Protein AF-A0A2N1UHH5-F1 (afdb_monomer_lite)

Foldseek 3Di:
DDDDLLPQWDWDDPDPFKIWIKHQLLSCVVVVVCVGPNNPCVNRVPDDNRDMGTDDIDGPVVRPD

Structure (mmCIF, N/CA/C/O backbone):
data_AF-A0A2N1UHH5-F1
#
_entry.id   AF-A0A2N1UHH5-F1
#
loop_
_atom_site.group_PDB
_atom_site.id
_atom_site.type_symbol
_atom_site.label_atom_id
_atom_site.label_alt_id
_atom_si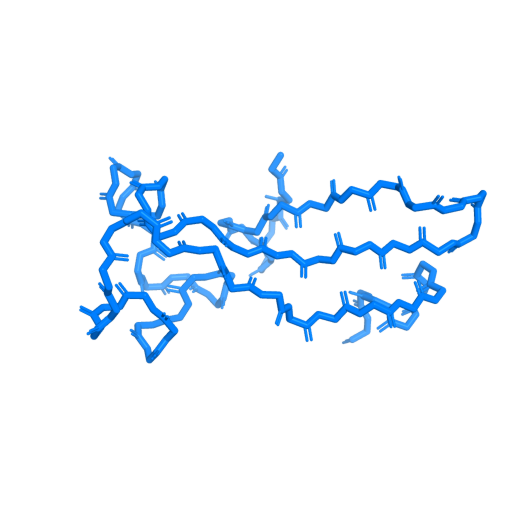te.label_comp_id
_atom_site.label_asym_id
_atom_site.label_entity_id
_atom_site.label_seq_id
_atom_site.pdbx_PDB_ins_code
_atom_site.Cartn_x
_atom_site.Cartn_y
_atom_site.Cartn_z
_atom_site.occupancy
_atom_site.B_iso_or_equiv
_atom_site.auth_seq_id
_atom_site.auth_comp_id
_atom_site.auth_asym_id
_atom_site.auth_atom_id
_atom_site.pdbx_PDB_model_num
ATOM 1 N N . MET A 1 1 ? 8.956 6.146 5.729 1.00 68.00 1 MET A N 1
ATOM 2 C CA . MET A 1 1 ? 7.812 6.531 4.877 1.00 68.00 1 MET A CA 1
ATOM 3 C C . MET A 1 1 ? 8.388 7.008 3.567 1.00 68.00 1 MET A C 1
ATOM 5 O O . MET A 1 1 ? 9.424 7.663 3.611 1.00 68.00 1 MET A O 1
ATOM 9 N N . LEU A 1 2 ? 7.785 6.623 2.448 1.00 77.81 2 LEU A N 1
ATOM 10 C CA . LEU A 1 2 ? 8.244 7.054 1.131 1.00 77.81 2 LEU A CA 1
ATOM 11 C C . LEU A 1 2 ? 7.940 8.546 0.907 1.00 77.81 2 LEU A C 1
ATOM 13 O O . LEU A 1 2 ? 7.137 9.144 1.629 1.00 77.81 2 LEU A O 1
ATOM 17 N N . VAL A 1 3 ? 8.644 9.150 -0.047 1.00 80.19 3 VAL A N 1
ATOM 18 C CA . VAL A 1 3 ? 8.584 10.583 -0.378 1.00 80.19 3 VAL A CA 1
ATOM 19 C C . VAL A 1 3 ? 8.028 10.782 -1.791 1.00 80.19 3 VAL A C 1
ATOM 21 O O . VAL A 1 3 ? 7.887 9.816 -2.536 1.00 80.19 3 VAL A O 1
ATOM 24 N N . GLY A 1 4 ? 7.702 12.025 -2.156 1.00 81.25 4 GLY A N 1
ATOM 25 C CA . GLY A 1 4 ? 7.155 12.345 -3.480 1.00 81.25 4 GLY A CA 1
ATOM 26 C C . GLY A 1 4 ? 5.746 11.785 -3.687 1.00 81.25 4 GLY A C 1
ATOM 27 O O . GLY A 1 4 ? 4.917 11.844 -2.778 1.00 81.25 4 GLY A O 1
ATOM 28 N N . GLU A 1 5 ? 5.481 11.231 -4.868 1.00 75.00 5 GLU A N 1
ATOM 29 C CA . GLU A 1 5 ? 4.170 10.679 -5.249 1.00 75.00 5 GLU A CA 1
ATOM 30 C C . GLU A 1 5 ? 3.779 9.441 -4.425 1.00 75.00 5 GLU A C 1
ATOM 32 O O . GLU A 1 5 ? 2.602 9.192 -4.177 1.00 75.00 5 GLU A O 1
ATOM 37 N N . LEU A 1 6 ? 4.767 8.730 -3.873 1.00 78.31 6 LEU A N 1
ATOM 38 C CA . LEU A 1 6 ? 4.573 7.557 -3.013 1.00 78.31 6 LEU A CA 1
ATOM 39 C C . LEU A 1 6 ? 4.345 7.919 -1.535 1.00 78.31 6 LEU A C 1
ATOM 41 O O . LEU A 1 6 ? 4.352 7.055 -0.652 1.00 78.31 6 LEU A O 1
ATOM 45 N N . LYS A 1 7 ? 4.176 9.203 -1.215 1.00 82.06 7 LYS A N 1
ATOM 46 C CA . LYS A 1 7 ? 3.976 9.660 0.163 1.00 82.06 7 LYS A CA 1
ATOM 47 C C . LYS A 1 7 ? 2.721 9.024 0.772 1.00 82.06 7 LYS A C 1
ATOM 49 O O . LYS A 1 7 ? 1.648 9.020 0.182 1.00 82.06 7 LYS A O 1
ATOM 54 N N . GLY A 1 8 ? 2.872 8.497 1.987 1.00 80.12 8 GLY A N 1
ATOM 55 C CA . GLY A 1 8 ? 1.846 7.702 2.676 1.00 80.12 8 GLY A CA 1
ATOM 56 C C . GLY A 1 8 ? 2.139 6.201 2.677 1.00 80.12 8 GLY A C 1
ATOM 57 O O . GLY A 1 8 ? 1.703 5.505 3.591 1.00 80.12 8 GLY A O 1
ATOM 58 N N . LEU A 1 9 ? 2.982 5.728 1.754 1.00 85.81 9 LEU A N 1
ATOM 59 C CA . LEU A 1 9 ? 3.421 4.338 1.708 1.00 85.81 9 LEU A CA 1
ATOM 60 C C . LEU A 1 9 ? 4.598 4.050 2.636 1.00 85.81 9 LEU A C 1
ATOM 62 O O . LEU A 1 9 ? 5.461 4.888 2.948 1.00 85.81 9 LEU A O 1
ATOM 66 N N . ARG A 1 10 ? 4.644 2.791 3.051 1.00 87.94 10 ARG A N 1
ATOM 67 C CA . ARG A 1 10 ? 5.749 2.154 3.749 1.00 87.94 10 ARG A CA 1
ATOM 68 C C . ARG A 1 10 ? 6.408 1.174 2.789 1.00 87.94 10 ARG A C 1
ATOM 70 O O . ARG A 1 10 ? 5.750 0.542 1.973 1.00 87.94 10 ARG A O 1
ATOM 77 N N . SER A 1 11 ? 7.720 1.052 2.918 1.00 88.88 11 SER A N 1
ATOM 78 C CA . SER A 1 11 ? 8.501 0.035 2.229 1.00 88.88 11 SER A CA 1
ATOM 79 C C . SER A 1 11 ? 9.316 -0.716 3.264 1.00 88.88 11 SER A C 1
ATOM 81 O O . SER A 1 11 ? 9.981 -0.095 4.099 1.00 88.88 11 SER A O 1
ATOM 83 N N . ALA A 1 12 ? 9.253 -2.039 3.212 1.00 90.44 12 ALA A N 1
ATOM 84 C CA . ALA A 1 12 ? 10.113 -2.928 3.968 1.00 90.44 12 ALA A CA 1
ATOM 85 C C . ALA A 1 12 ? 11.038 -3.676 3.010 1.00 90.44 12 ALA A C 1
ATOM 87 O O . ALA A 1 12 ? 10.661 -4.060 1.902 1.00 90.44 12 ALA A O 1
ATOM 88 N N . ARG A 1 13 ? 12.280 -3.877 3.444 1.00 90.44 13 ARG A N 1
ATOM 89 C CA . ARG A 1 13 ? 13.207 -4.772 2.760 1.00 90.44 13 ARG A CA 1
ATOM 90 C C . ARG A 1 13 ? 12.843 -6.204 3.149 1.00 90.44 13 ARG A C 1
ATOM 92 O O . ARG A 1 13 ? 12.884 -6.515 4.334 1.00 90.44 13 ARG A O 1
ATOM 99 N N . PHE A 1 14 ? 12.507 -7.040 2.170 1.00 86.25 14 PHE A N 1
ATOM 100 C CA . PHE A 1 14 ? 12.256 -8.466 2.404 1.00 86.25 14 PHE A CA 1
ATOM 101 C C . PHE A 1 14 ? 13.514 -9.293 2.117 1.00 86.25 14 PHE A C 1
ATOM 103 O O . PHE A 1 14 ? 13.913 -10.124 2.924 1.00 86.25 14 PHE A O 1
ATOM 110 N N . THR A 1 15 ? 14.210 -8.987 1.017 1.00 89.06 15 THR A N 1
ATOM 111 C CA . THR A 1 15 ? 15.540 -9.533 0.697 1.00 89.06 15 THR A CA 1
ATOM 112 C C . THR A 1 15 ? 16.490 -8.408 0.276 1.00 89.06 15 THR A C 1
ATOM 114 O O . THR A 1 15 ? 16.132 -7.232 0.307 1.00 89.06 15 THR A O 1
ATOM 117 N N . LYS A 1 16 ? 17.725 -8.738 -0.126 1.00 83.06 16 LYS A N 1
ATOM 118 C CA . LYS A 1 16 ? 18.692 -7.742 -0.623 1.00 83.06 16 LYS A CA 1
ATOM 119 C C . LYS A 1 16 ? 18.165 -6.974 -1.847 1.00 83.06 16 LYS A C 1
ATOM 121 O O . LYS A 1 16 ? 18.466 -5.791 -1.973 1.00 83.06 16 LYS A O 1
ATOM 126 N N . SER A 1 17 ? 17.366 -7.629 -2.691 1.00 87.19 17 SER A N 1
ATOM 127 C CA . SER A 1 17 ? 16.801 -7.080 -3.928 1.00 87.19 17 SER A CA 1
ATOM 128 C C . SER A 1 17 ? 15.292 -6.846 -3.864 1.00 87.19 17 SER A C 1
ATOM 130 O O . SER A 1 17 ? 14.804 -5.983 -4.582 1.00 87.19 17 SER A O 1
ATOM 132 N N . SER A 1 18 ? 14.551 -7.552 -3.006 1.00 87.50 18 SER A N 1
ATOM 133 C CA . SER A 1 18 ? 13.086 -7.486 -2.961 1.00 87.50 18 SER A CA 1
ATOM 134 C C . SER A 1 18 ? 12.566 -6.507 -1.907 1.00 87.50 18 SER A C 1
ATOM 136 O O . SER A 1 18 ? 13.021 -6.482 -0.753 1.00 87.50 18 SER A O 1
ATOM 138 N N . ARG A 1 19 ? 11.559 -5.726 -2.291 1.00 91.00 19 ARG A N 1
ATOM 139 C CA . ARG A 1 19 ? 10.835 -4.777 -1.449 1.00 91.00 19 ARG A CA 1
ATOM 140 C C . ARG A 1 19 ? 9.375 -5.191 -1.330 1.00 91.00 19 ARG A C 1
ATOM 142 O O . ARG A 1 19 ? 8.782 -5.702 -2.271 1.00 91.00 19 ARG A O 1
ATOM 149 N N . LEU A 1 20 ? 8.816 -4.927 -0.158 1.00 90.06 20 LEU A N 1
ATOM 150 C CA . LEU A 1 20 ? 7.388 -4.992 0.107 1.00 90.06 20 LEU A CA 1
ATOM 151 C C . LEU A 1 20 ? 6.892 -3.571 0.336 1.00 90.06 20 LEU A C 1
ATOM 153 O O . LEU A 1 20 ? 7.344 -2.913 1.277 1.00 90.06 20 LEU A O 1
ATOM 157 N N . VAL A 1 21 ? 5.971 -3.109 -0.501 1.00 89.25 21 VAL A N 1
ATOM 158 C CA . VAL A 1 21 ? 5.334 -1.798 -0.368 1.00 89.25 21 VAL A CA 1
ATOM 159 C C . VAL A 1 21 ? 3.920 -1.992 0.157 1.00 89.25 21 VAL A C 1
ATOM 161 O O . VAL A 1 21 ? 3.154 -2.813 -0.347 1.00 89.25 21 VAL A O 1
ATOM 164 N N . PHE A 1 22 ? 3.581 -1.253 1.207 1.00 89.94 22 PHE A N 1
ATOM 165 C CA . PHE A 1 22 ? 2.313 -1.393 1.912 1.00 89.94 22 PHE A CA 1
ATOM 166 C C . PHE A 1 22 ? 1.856 -0.064 2.515 1.00 89.94 22 PHE A C 1
ATOM 168 O O . PHE A 1 22 ? 2.661 0.839 2.758 1.00 89.94 22 PHE A O 1
ATOM 175 N N . SER A 1 23 ? 0.563 0.051 2.797 1.00 88.94 23 SER A N 1
ATOM 176 C CA . SER A 1 23 ? -0.034 1.171 3.523 1.00 88.94 23 SER A CA 1
ATOM 177 C C . SER A 1 23 ? -0.609 0.696 4.861 1.00 88.94 23 SER A C 1
ATOM 179 O O . SER A 1 23 ? -0.977 -0.466 5.036 1.00 88.94 23 SER A O 1
ATOM 181 N N . VAL A 1 24 ? -0.650 1.598 5.842 1.00 89.88 24 VAL A N 1
ATOM 182 C CA . VAL A 1 24 ? -1.253 1.341 7.157 1.00 89.88 24 VAL A CA 1
ATOM 183 C C . VAL A 1 24 ? -2.380 2.344 7.343 1.00 89.88 24 VAL A C 1
ATOM 185 O O . VAL A 1 24 ? -2.119 3.535 7.537 1.00 89.88 24 VAL A O 1
ATOM 188 N N . CYS A 1 25 ? -3.632 1.885 7.306 1.00 87.50 25 CYS A N 1
ATOM 189 C CA . CYS A 1 25 ? -4.784 2.786 7.247 1.00 87.50 25 CYS A CA 1
ATOM 190 C C . CYS A 1 25 ? -4.874 3.721 8.462 1.00 87.50 25 CYS A C 1
ATOM 192 O O . CYS A 1 25 ? -5.189 4.905 8.316 1.00 87.50 25 CYS A O 1
ATOM 194 N N . LYS A 1 26 ? -4.487 3.245 9.652 1.00 89.75 26 LYS A N 1
ATOM 195 C CA . LYS A 1 26 ? -4.373 4.061 10.872 1.00 89.75 26 LYS A CA 1
ATOM 196 C C . LYS A 1 26 ? -3.453 5.261 10.670 1.00 89.75 26 LYS A C 1
ATOM 198 O O . LYS A 1 26 ? -3.782 6.368 11.088 1.00 89.75 26 LYS A O 1
ATOM 203 N N . GLU A 1 27 ? -2.300 5.045 10.044 1.00 88.19 27 GLU A N 1
ATOM 204 C CA . GLU A 1 27 ? -1.299 6.089 9.833 1.00 88.19 27 GLU A CA 1
ATOM 205 C C . GLU A 1 27 ? -1.765 7.096 8.784 1.00 88.19 27 GLU A C 1
ATOM 207 O O . GLU A 1 27 ? -1.621 8.304 8.983 1.00 88.19 27 GLU A O 1
ATOM 212 N N . CYS A 1 28 ? -2.388 6.614 7.712 1.00 86.00 28 CYS A N 1
ATOM 213 C CA . CYS A 1 28 ? -2.942 7.485 6.688 1.00 86.00 28 CYS A CA 1
ATOM 214 C C . CYS A 1 28 ? -4.043 8.392 7.224 1.00 86.00 28 CYS A C 1
ATOM 216 O O . CYS A 1 28 ? -4.043 9.586 6.928 1.00 86.00 28 CYS A O 1
ATOM 218 N N . ARG A 1 29 ? -4.941 7.856 8.061 1.00 85.69 29 ARG A N 1
ATOM 219 C CA . ARG A 1 29 ? -5.986 8.651 8.719 1.00 85.69 29 ARG A CA 1
ATOM 220 C C . ARG A 1 29 ? -5.400 9.668 9.687 1.00 85.69 29 ARG A C 1
ATOM 222 O O . ARG A 1 29 ? -5.767 10.838 9.631 1.00 85.69 29 ARG A O 1
ATOM 229 N N . ALA A 1 30 ? -4.448 9.248 10.522 1.00 87.62 30 ALA A N 1
ATOM 230 C CA . ALA A 1 30 ? -3.801 10.125 11.498 1.00 87.62 30 ALA A CA 1
ATOM 231 C C . ALA A 1 30 ? -3.060 11.301 10.841 1.00 87.62 30 ALA A C 1
ATOM 233 O O . ALA A 1 30 ? -3.049 12.405 11.379 1.00 87.62 30 ALA A O 1
ATOM 234 N N . ARG A 1 31 ? -2.452 11.078 9.670 1.00 85.56 31 ARG A N 1
ATOM 235 C CA . ARG A 1 31 ? -1.662 12.090 8.955 1.00 85.56 31 ARG A CA 1
ATOM 236 C C . ARG A 1 31 ? -2.420 12.815 7.839 1.00 85.56 31 ARG A C 1
ATOM 238 O O . ARG A 1 31 ? -1.828 13.650 7.162 1.00 85.56 31 ARG A O 1
ATOM 245 N N . LYS A 1 32 ? -3.714 12.531 7.669 1.00 82.62 32 LYS A N 1
ATOM 246 C CA . LYS A 1 32 ? -4.578 13.095 6.618 1.00 82.62 32 LYS A CA 1
ATOM 247 C C . LYS A 1 32 ? -4.070 12.827 5.188 1.00 82.62 32 LYS A C 1
ATOM 249 O O . LYS A 1 32 ? -4.110 13.699 4.323 1.00 82.62 32 LYS A O 1
ATOM 254 N N . PHE A 1 33 ? -3.553 11.623 4.945 1.00 83.12 33 PHE A N 1
ATOM 255 C CA . PHE A 1 33 ? -2.969 11.199 3.665 1.00 83.12 33 PHE A CA 1
ATOM 256 C C . PHE A 1 33 ? -3.949 10.496 2.722 1.00 83.12 33 PHE A C 1
ATOM 258 O O . PHE A 1 33 ? -3.522 9.996 1.690 1.00 83.12 33 PHE A O 1
ATOM 265 N N . GLN A 1 34 ? -5.247 10.484 3.029 1.00 75.19 34 GLN A N 1
ATOM 266 C CA . GLN A 1 34 ? -6.273 9.810 2.218 1.00 75.19 34 GLN A CA 1
ATOM 267 C C . GLN A 1 34 ? -6.367 10.345 0.782 1.00 75.19 34 GLN A C 1
ATOM 269 O O . GLN A 1 34 ? -6.911 9.681 -0.083 1.00 75.19 34 GLN A O 1
ATOM 274 N N . ARG A 1 35 ? -5.851 11.552 0.517 1.00 72.44 35 ARG A N 1
ATOM 275 C CA . ARG A 1 35 ? -5.811 12.159 -0.825 1.00 72.44 35 ARG A CA 1
ATOM 276 C C . ARG A 1 35 ? -4.497 11.919 -1.572 1.00 72.44 35 ARG A C 1
ATOM 278 O O . ARG A 1 35 ? -4.328 12.434 -2.670 1.00 72.44 35 ARG A O 1
ATOM 285 N N . LEU A 1 36 ? -3.541 11.217 -0.965 1.00 75.62 36 LEU A N 1
ATOM 286 C CA . LEU A 1 36 ? -2.272 10.879 -1.606 1.00 75.62 36 LEU A CA 1
ATOM 287 C C . LEU A 1 36 ? -2.405 9.534 -2.312 1.00 75.62 36 LEU A C 1
ATOM 289 O O . LEU A 1 36 ? -3.048 8.632 -1.781 1.00 75.62 36 LEU A O 1
ATOM 293 N N . VAL A 1 37 ? -1.735 9.379 -3.457 1.00 69.75 37 VAL A N 1
ATOM 294 C CA . VAL A 1 37 ? -1.685 8.119 -4.225 1.00 69.75 37 VAL A CA 1
ATOM 295 C C . VAL A 1 37 ? -1.279 6.954 -3.322 1.00 69.75 37 VAL A C 1
ATOM 297 O O . VAL A 1 37 ? -1.894 5.893 -3.331 1.00 69.75 37 VAL A O 1
ATOM 300 N N . GLY A 1 38 ? -0.309 7.202 -2.439 1.00 67.62 38 GLY A N 1
ATOM 301 C CA . GLY A 1 38 ? 0.180 6.222 -1.483 1.00 67.62 38 GLY A CA 1
ATOM 302 C C . GLY A 1 38 ? -0.805 5.781 -0.398 1.00 67.62 38 GLY A C 1
ATOM 303 O O . GLY A 1 38 ? -0.534 4.839 0.343 1.00 67.62 38 GLY A O 1
ATOM 304 N N . CYS A 1 39 ? -1.941 6.452 -0.259 1.00 73.06 39 CYS A N 1
ATOM 305 C CA . CYS A 1 39 ? -3.008 5.987 0.608 1.00 73.06 39 CYS A CA 1
ATOM 306 C C . CYS A 1 39 ? -4.376 6.288 0.022 1.00 73.06 39 CYS A C 1
ATOM 308 O O . CYS A 1 39 ? -5.252 6.791 0.731 1.00 73.06 39 CYS A O 1
ATOM 310 N N . ALA A 1 40 ? -4.493 6.006 -1.281 1.00 64.06 40 ALA A N 1
ATOM 311 C CA . ALA A 1 40 ? -5.663 6.307 -2.077 1.00 64.06 40 ALA A CA 1
ATOM 312 C C . ALA A 1 40 ? -6.948 5.940 -1.315 1.00 64.06 40 ALA A C 1
ATOM 314 O O . ALA A 1 40 ? -6.988 4.922 -0.611 1.00 64.06 40 ALA A O 1
ATOM 315 N N . PRO A 1 41 ? -7.990 6.770 -1.434 1.00 55.66 41 PRO A N 1
ATOM 316 C CA . PRO A 1 41 ? -9.182 6.670 -0.603 1.00 55.66 41 PRO A CA 1
ATOM 317 C C . PRO A 1 41 ? -9.853 5.295 -0.728 1.00 55.66 41 PRO A C 1
ATOM 319 O O . PRO A 1 41 ? -10.276 4.722 0.272 1.00 55.66 41 PRO A O 1
ATOM 322 N N . GLU A 1 42 ? -9.807 4.679 -1.910 1.00 64.50 42 GLU A N 1
ATOM 323 C CA . GLU A 1 42 ? -10.347 3.334 -2.143 1.00 64.50 42 GLU A CA 1
ATOM 324 C C . GLU A 1 42 ? -9.680 2.240 -1.289 1.00 64.50 42 GLU A C 1
ATOM 326 O O . GLU A 1 42 ? -10.328 1.255 -0.941 1.00 64.50 42 GLU A O 1
ATOM 331 N N . LEU A 1 43 ? -8.414 2.424 -0.892 1.00 70.44 43 LEU A N 1
ATOM 332 C CA . LEU A 1 43 ? -7.661 1.443 -0.104 1.00 70.44 43 LEU A CA 1
ATOM 333 C C . LEU A 1 43 ? -7.915 1.553 1.401 1.00 70.44 43 LEU A C 1
ATOM 335 O O . LEU A 1 43 ? -7.876 0.543 2.088 1.00 70.44 43 LEU A O 1
ATOM 339 N N . CYS A 1 44 ? -8.118 2.754 1.949 1.00 78.00 44 CYS A N 1
ATOM 340 C CA . CYS A 1 44 ? -8.142 2.952 3.408 1.00 78.00 44 CYS A CA 1
ATOM 341 C C . CYS A 1 44 ? -9.315 3.783 3.944 1.00 78.00 44 CYS A C 1
ATOM 343 O O . CYS A 1 44 ? -9.476 3.886 5.166 1.00 78.00 44 CYS A O 1
ATOM 345 N N . GLU A 1 45 ? -10.135 4.396 3.093 1.00 75.75 45 GLU A N 1
ATOM 346 C CA . GLU A 1 45 ? -11.331 5.124 3.532 1.00 75.75 45 GLU A CA 1
ATOM 347 C C . GLU A 1 45 ? -12.446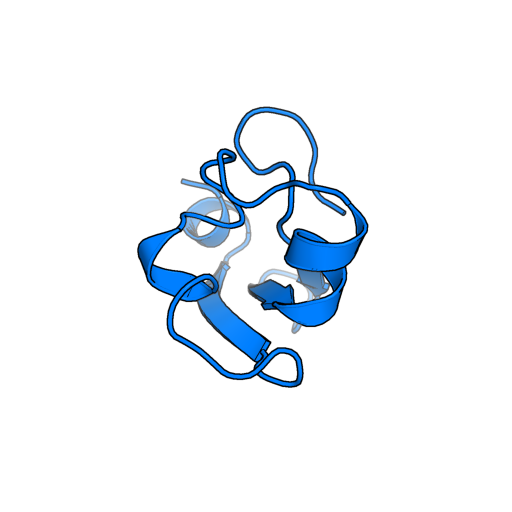 4.154 3.938 1.00 75.75 45 GLU A C 1
ATOM 349 O O . GLU A 1 45 ? -13.066 4.343 4.981 1.00 75.75 45 GLU A O 1
ATOM 354 N N . SER A 1 46 ? -12.601 3.058 3.193 1.00 79.75 46 SER A N 1
ATOM 355 C CA . SER A 1 46 ? -13.618 2.020 3.407 1.00 79.75 46 SER A CA 1
ATOM 356 C C . SER A 1 46 ? -13.206 0.905 4.381 1.00 79.75 46 SER A C 1
ATOM 358 O O . SER A 1 46 ? -14.068 0.196 4.896 1.00 79.75 46 SER A O 1
ATOM 360 N N . LEU A 1 47 ? -11.907 0.732 4.655 1.00 83.12 47 LEU A N 1
ATOM 361 C CA . LEU A 1 47 ? -11.390 -0.359 5.496 1.00 83.12 47 LEU A CA 1
ATOM 362 C C . LEU A 1 47 ? -11.274 0.026 6.976 1.00 83.12 47 LEU A C 1
ATOM 364 O O . LEU A 1 47 ? -11.283 1.199 7.337 1.00 83.12 47 LEU A O 1
ATOM 368 N N . ASP A 1 48 ? -11.129 -0.953 7.870 1.00 86.69 48 ASP A N 1
ATOM 369 C CA . ASP A 1 48 ? -10.843 -0.658 9.278 1.00 86.69 48 ASP A CA 1
ATOM 370 C C . ASP A 1 48 ? -9.503 0.085 9.443 1.00 86.69 48 ASP A C 1
ATOM 372 O O . ASP A 1 48 ? -8.546 -0.115 8.692 1.00 86.69 48 ASP A O 1
ATOM 376 N N . ALA A 1 49 ? -9.403 0.945 10.461 1.00 84.81 49 ALA A N 1
ATOM 377 C CA . ALA A 1 49 ? -8.167 1.680 10.720 1.00 84.81 49 ALA A CA 1
ATOM 378 C C . ALA A 1 49 ? -6.981 0.739 11.001 1.00 84.81 49 ALA A C 1
ATOM 380 O O . ALA A 1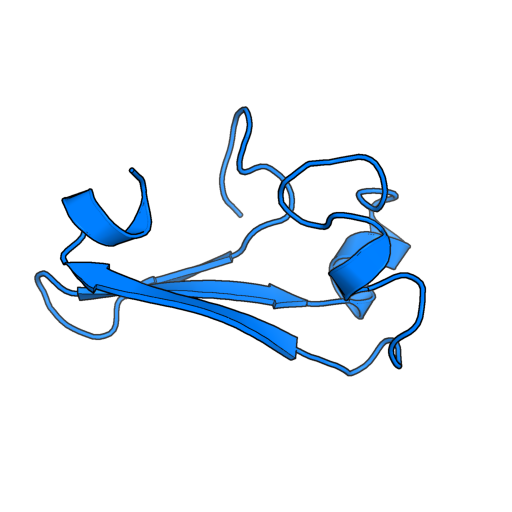 49 ? -5.845 1.083 10.687 1.00 84.81 49 ALA A O 1
ATOM 381 N N . LYS A 1 50 ? -7.205 -0.441 11.582 1.00 88.25 50 LYS A N 1
ATOM 382 C CA . LYS A 1 50 ? -6.142 -1.407 11.891 1.00 88.25 50 LYS A CA 1
ATOM 383 C C . LYS A 1 50 ? -5.680 -2.202 10.667 1.00 88.25 50 LYS A C 1
ATOM 385 O O . LYS A 1 50 ? -4.712 -2.949 10.784 1.00 88.25 50 LYS A O 1
ATOM 390 N N . THR A 1 51 ? -6.323 -2.030 9.515 1.00 88.38 51 THR A N 1
ATOM 391 C CA . THR A 1 51 ? -5.966 -2.739 8.289 1.00 88.38 51 THR A CA 1
ATOM 392 C C . THR A 1 51 ? -4.618 -2.276 7.737 1.00 88.38 51 THR A C 1
ATOM 394 O O . THR A 1 51 ? -4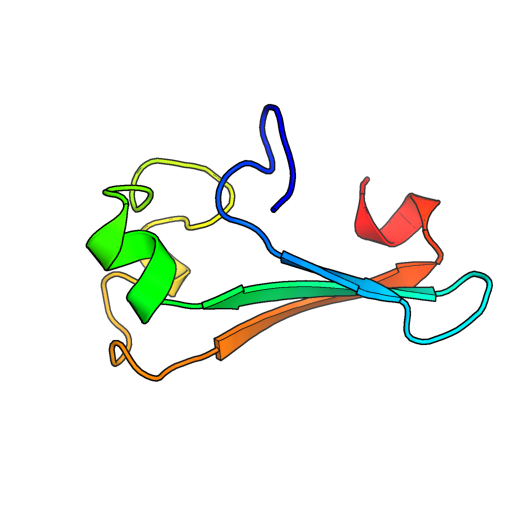.291 -1.083 7.714 1.00 88.38 51 THR A O 1
ATOM 397 N N . ILE A 1 52 ? -3.837 -3.254 7.281 1.00 89.00 52 ILE A N 1
ATOM 398 C CA . ILE A 1 52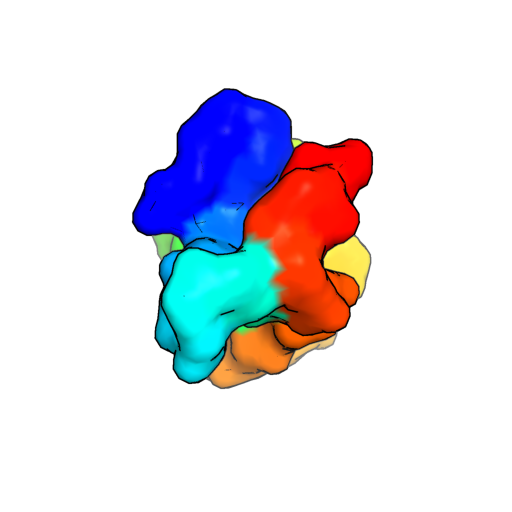 ? -2.600 -3.068 6.525 1.00 89.00 52 ILE A CA 1
ATOM 399 C C . ILE A 1 52 ? -2.875 -3.573 5.116 1.00 89.00 52 ILE A C 1
ATOM 401 O O . ILE A 1 52 ? -3.319 -4.709 4.956 1.00 89.00 52 ILE A O 1
ATOM 405 N N . VAL A 1 53 ? -2.616 -2.742 4.110 1.00 86.62 53 VAL A N 1
ATOM 406 C CA . VAL A 1 53 ? -2.834 -3.113 2.711 1.00 86.62 53 VAL A CA 1
ATOM 407 C C . VAL A 1 53 ? -1.492 -3.310 2.028 1.00 86.62 53 VAL A C 1
ATOM 409 O O . VAL A 1 53 ? -0.671 -2.394 1.981 1.00 86.62 53 VAL A O 1
ATOM 412 N N . PHE A 1 54 ? -1.258 -4.515 1.517 1.00 87.75 54 PHE A N 1
ATOM 413 C CA . PHE A 1 54 ? -0.064 -4.851 0.746 1.00 87.75 54 PHE A CA 1
ATOM 414 C C . PHE A 1 54 ? -0.320 -4.543 -0.726 1.00 87.75 54 PHE A C 1
ATOM 416 O O . PHE A 1 54 ? -1.317 -4.995 -1.279 1.00 87.75 54 PHE A O 1
ATOM 423 N N . LEU A 1 55 ? 0.559 -3.751 -1.338 1.00 85.62 55 LEU A N 1
ATOM 424 C CA . LEU A 1 55 ? 0.350 -3.218 -2.687 1.00 85.62 55 LEU A CA 1
ATOM 425 C C . LEU A 1 55 ? 1.208 -3.935 -3.711 1.00 85.62 55 LEU A C 1
ATOM 427 O O . LEU A 1 55 ? 0.706 -4.402 -4.725 1.00 85.62 55 LEU A O 1
ATOM 431 N N . THR A 1 56 ? 2.505 -4.029 -3.435 1.00 86.81 56 THR A N 1
ATOM 432 C CA . THR A 1 56 ? 3.435 -4.717 -4.322 1.00 86.81 56 THR A CA 1
ATOM 433 C C . THR A 1 56 ? 4.532 -5.407 -3.532 1.00 86.81 56 THR A C 1
ATOM 435 O O . THR A 1 56 ? 4.962 -4.949 -2.465 1.00 86.81 56 THR A O 1
ATOM 438 N N . PHE A 1 57 ? 4.957 -6.541 -4.068 1.00 88.88 57 PHE A N 1
ATOM 439 C CA . PHE A 1 57 ? 6.084 -7.322 -3.608 1.00 88.88 57 PHE A CA 1
ATOM 440 C C . PHE A 1 57 ? 6.897 -7.729 -4.831 1.00 88.88 57 PHE A C 1
ATOM 442 O O . PHE A 1 57 ? 6.392 -8.429 -5.702 1.00 88.88 57 PHE A O 1
ATOM 449 N N . GLY A 1 58 ? 8.155 -7.312 -4.883 1.00 89.50 58 GLY A 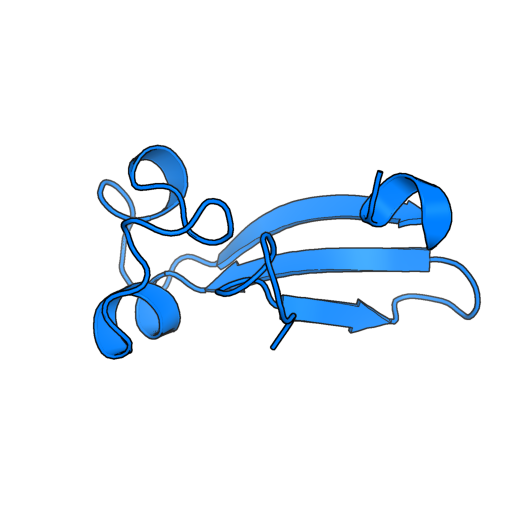N 1
ATOM 450 C CA . GLY A 1 58 ? 9.001 -7.595 -6.034 1.00 89.50 58 GLY A CA 1
ATOM 451 C C . GLY A 1 58 ? 10.401 -7.017 -5.885 1.00 89.50 58 GLY A C 1
ATOM 452 O O . GLY A 1 58 ? 10.718 -6.432 -4.842 1.00 89.50 58 GLY A O 1
ATOM 453 N N . PRO A 1 59 ? 11.270 -7.203 -6.891 1.00 89.25 59 PRO A N 1
ATOM 454 C CA . PRO A 1 59 ? 12.538 -6.492 -7.006 1.00 89.25 59 PRO A CA 1
ATOM 455 C C . PRO A 1 59 ? 12.361 -4.984 -6.812 1.00 89.25 59 PRO A C 1
ATOM 457 O O . PRO A 1 59 ? 11.299 -4.437 -7.088 1.00 89.25 59 PRO A O 1
ATOM 460 N N . HIS A 1 60 ? 13.408 -4.308 -6.336 1.00 83.06 60 HIS A N 1
ATOM 461 C CA . HIS A 1 60 ? 13.382 -2.874 -6.053 1.00 83.06 60 HIS A CA 1
ATOM 462 C C . HIS A 1 60 ? 12.777 -2.066 -7.205 1.00 83.06 60 HIS A C 1
ATOM 464 O O . HIS A 1 60 ? 11.881 -1.267 -6.967 1.00 83.06 60 HIS A O 1
ATOM 470 N N . ASP A 1 61 ? 13.224 -2.314 -8.430 1.00 80.12 61 ASP A N 1
ATOM 471 C CA . ASP A 1 61 ? 12.829 -1.506 -9.583 1.00 80.12 61 ASP A CA 1
ATOM 472 C C . ASP A 1 61 ? 11.374 -1.759 -10.005 1.00 80.12 61 ASP A C 1
ATOM 474 O O . ASP A 1 61 ? 10.675 -0.825 -10.383 1.00 80.12 61 ASP A O 1
ATOM 478 N N . GLU A 1 62 ? 10.874 -2.986 -9.840 1.00 81.88 62 GLU A N 1
ATOM 479 C CA . GLU A 1 62 ? 9.471 -3.340 -10.102 1.00 81.88 62 GLU A CA 1
ATOM 480 C C . GLU A 1 62 ? 8.531 -2.837 -9.001 1.00 81.88 62 GLU A C 1
ATOM 482 O O . GLU A 1 62 ? 7.401 -2.447 -9.267 1.00 81.88 62 GLU A O 1
ATOM 487 N N . ALA A 1 63 ? 8.991 -2.814 -7.748 1.00 75.19 63 ALA A N 1
ATOM 488 C CA . ALA A 1 63 ? 8.192 -2.354 -6.615 1.00 75.19 63 ALA A CA 1
ATOM 489 C C . ALA A 1 63 ? 7.980 -0.825 -6.590 1.00 75.19 63 ALA A C 1
ATOM 491 O O . ALA A 1 63 ? 7.182 -0.337 -5.786 1.00 75.19 63 ALA A O 1
ATOM 492 N N . TYR A 1 64 ? 8.712 -0.076 -7.422 1.00 70.56 64 TYR A N 1
ATOM 493 C CA . TYR A 1 64 ? 8.642 1.385 -7.530 1.00 70.56 64 TYR A CA 1
ATOM 494 C C . TYR A 1 64 ? 8.373 1.903 -8.953 1.00 70.56 64 TYR A C 1
ATOM 496 O O . TYR A 1 64 ? 8.396 3.121 -9.128 1.00 70.56 64 TYR A O 1
ATOM 504 N N . SER A 1 65 ? 8.154 1.018 -9.934 1.00 70.75 65 SER A N 1
ATOM 505 C CA . SER A 1 65 ? 7.707 1.394 -11.287 1.00 70.75 65 SER A CA 1
ATOM 506 C C . SER A 1 65 ? 6.216 1.693 -11.287 1.00 70.75 65 SER A C 1
ATOM 508 O O . SER A 1 65 ? 5.848 2.796 -11.742 1.00 70.75 65 SER A O 1
#

pLDDT: mean 82.04, std 7.91, range [55.66, 91.0]

Secondary structure (DSSP, 8-state):
---GGGTT-EEEESSSSEEEEEEEHHHHHHTT-TTSGGG-HHHHTSS-TT-EEEEEEEEHHHHT-

Sequence (65 aa):
MLVGELKGLRSARFTKSSRLVFSVCKECRARKFQRLVGCAPELCESLDAKTIVFLTFGPHDEAYS

Radius of gyration: 11.5 Å; chains: 1; bounding box: 32×23×23 Å